Protein 5KLE (pdb70)

Secondary structure (DSSP, 8-state):
-TT-S-STTT--EEPPTT--EEE-TT-EEEEEE-SS-EEEEE-SS--EEEEETTS--SEEE-SSEEEEETTPPSEEEEEEEEEESS-EEEEEEE-

Organism: NCBI:txid77133

Solvent-accessible surface area: 4930 Å² total; per-residue (Å²): 206,158,95,49,84,12,14,82,79,55,76,93,68,95,8,57,120,28,88,81,43,63,0,61,48,49,8,8,0,57,2,81,5,85,63,44,47,0,7,0,0,0,120,71,45,10,70,6,19,0,47,1,67,122,28,31,114,55,15,92,6,98,0,107,16,96,30,87,6,63,144,10,66,90,28,75,9,26,0,54,0,72,54,21,95,166,61,4,70,0,52,0,19,8,169

Radius of gyration: 11.88 Å; Cα contacts (8 Å, |Δi|>4): 274; chains: 1; bounding box: 24×33×27 Å

Sequence (95 aa):
HMSASCGSGNFNKTAAKGVEEFSAVAGDCIKYNKSSGTLQIGSWTGVASSYNITSGPQGITNTGNGWTTVANAANGDLYIIKIVSASRSFNVKFFDNW

Foldseek 3Di:
DPPQDADDVDADEEADAPDKDKDAASHKYKYAAADAWKKKFAQQQWKWFKDKVVWDHTFIDRRRTIDIDPTDDGGIIIIHTHDTPDIGIMHMHGD

B-factor: mean 17.33, std 9.11, range [7.46, 54.61]

Nearest PDB structures (foldseek):
  5klf-assembly1_A  TM=1.010E+00  e=7.184E-16  uncultured bacterium
  2bnn-assembly1_B-2  TM=5.682E-01  e=1.761E-01  Streptomyces wedmorensis
  1zz8-assembly2_C  TM=5.532E-01  e=3.690E-01  Streptomyces wedmorensis
  1zz9-assembly2_C  TM=5.670E-01  e=9.060E-01  Streptomyces wedmorensis
  4hsl-assembly1_A-2  TM=4.094E-01  e=2.002E+00  Cupriavidus metallidurans CH34

Structure (mmCIF, N/CA/C/O backbone):
data_5KLE
#
_entry.id   5KLE
#
_cell.length_a   88.812
_cell.length_b   88.812
_cell.length_c   88.812
_cell.angle_alpha   90.000
_cell.angle_beta   90.000
_cell.angle_gamma   90.000
#
_symmetry.space_group_name_H-M   'I 21 3'
#
loop_
_entity.id
_entity.type
_entity.pdbx_description
1 polymer 'Carbohydrate binding module E1'
2 branched beta-D-glucopyranose-(1-4)-beta-D-glucopyranose-(1-4)-beta-D-glucopyranose-(1-4)-beta-D-glucopyranose-(1-4)-beta-D-glucopyranose
3 water water
#
loop_
_atom_site.group_PDB
_atom_site.id
_atom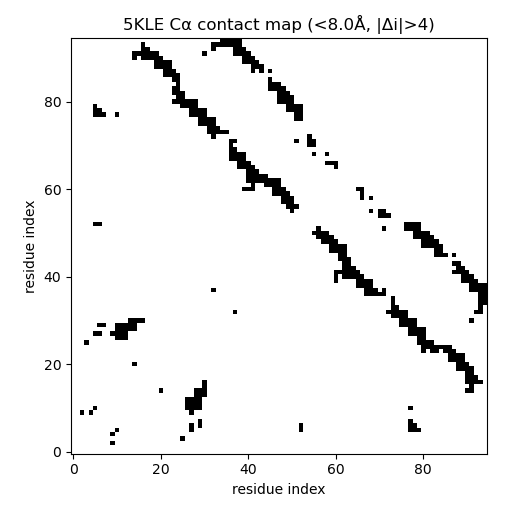_site.type_symbol
_atom_site.label_atom_id
_atom_site.label_alt_id
_atom_site.label_comp_id
_atom_site.label_asym_id
_atom_site.label_entity_id
_atom_site.label_seq_id
_atom_site.pdbx_PDB_ins_code
_atom_site.Cartn_x
_atom_site.Cartn_y
_atom_site.Cartn_z
_atom_site.occupancy
_atom_site.B_iso_or_equiv
_atom_site.auth_seq_id
_atom_site.auth_comp_id
_atom_site.auth_asym_id
_atom_site.auth_atom_id
_atom_site.pdbx_PDB_model_num
ATOM 1 N N . HIS A 1 3 ? 17.264 -30.138 -2.706 0.73 25.07 333 HIS A N 1
ATOM 2 C CA . HIS A 1 3 ? 16.764 -29.184 -1.721 0.73 25.45 333 HIS A CA 1
ATOM 3 C C . HIS A 1 3 ? 17.862 -28.212 -1.294 0.73 23.10 333 HIS A C 1
ATOM 4 O O . HIS A 1 3 ? 17.595 -27.171 -0.694 0.73 20.67 333 HIS A O 1
ATOM 11 N N . MET A 1 4 ? 19.112 -28.557 -1.598 0.55 19.39 334 MET A N 1
ATOM 12 C CA . MET A 1 4 ? 20.223 -27.719 -1.180 0.55 19.10 334 MET A CA 1
ATOM 13 C C . MET A 1 4 ? 20.325 -26.506 -2.085 0.55 21.44 334 MET A C 1
ATOM 14 O O . MET A 1 4 ? 19.978 -26.558 -3.267 0.55 26.20 334 MET A O 1
ATOM 19 N N . SER A 1 5 ? 20.796 -25.400 -1.512 0.64 19.40 335 SER A N 1
ATOM 20 C CA . SER A 1 5 ? 20.892 -24.123 -2.235 0.64 11.02 335 SER A CA 1
ATOM 21 C C . SER A 1 5 ? 19.576 -23.734 -2.915 0.64 11.29 335 SER A C 1
ATOM 22 O O . SER A 1 5 ? 19.591 -23.132 -4.001 0.64 19.23 335 SER A O 1
ATOM 25 N N . ALA A 1 6 ? 18.443 -24.072 -2.300 1.00 20.85 336 ALA A N 1
ATOM 26 C CA . ALA A 1 6 ? 17.144 -23.677 -2.834 1.00 18.52 336 ALA A CA 1
ATOM 27 C C . ALA A 1 6 ? 16.846 -22.219 -2.520 1.00 13.41 336 ALA A C 1
ATOM 28 O O . ALA A 1 6 ? 16.188 -21.529 -3.321 1.00 15.99 336 ALA A O 1
ATOM 30 N N . SER A 1 7 ? 17.338 -21.729 -1.380 1.00 11.15 337 SER A N 1
ATOM 31 C CA . SER A 1 7 ? 17.258 -20.316 -1.071 1.00 9.51 337 SER A CA 1
ATOM 32 C C . SER A 1 7 ? 17.912 -19.511 -2.198 1.00 12.40 337 SER A C 1
ATOM 33 O O . SER A 1 7 ? 18.742 -20.015 -2.962 1.00 11.16 337 SER A O 1
ATOM 36 N N . CYS A 1 8 ? 17.538 -18.235 -2.273 1.00 9.82 338 CYS A N 1
ATOM 37 C CA . CYS A 1 8 ? 18.054 -17.302 -3.264 1.00 8.84 338 CYS A CA 1
ATOM 38 C C . CYS A 1 8 ? 18.457 -16.028 -2.551 1.00 12.29 338 CYS A C 1
ATOM 39 O O . CYS A 1 8 ? 17.656 -15.447 -1.802 1.00 12.18 338 CYS A O 1
ATOM 42 N N . GLY A 1 9 ? 19.695 -15.600 -2.770 1.00 9.16 339 GLY A N 1
ATOM 43 C CA . GLY A 1 9 ? 20.152 -14.381 -2.124 1.00 9.51 339 GLY A CA 1
ATOM 44 C C . GLY A 1 9 ? 21.555 -14.026 -2.544 1.00 9.48 339 GLY A C 1
ATOM 45 O O . GLY A 1 9 ? 22.104 -14.591 -3.496 1.00 9.83 339 GLY A O 1
ATOM 46 N N . SER A 1 10 ? 22.136 -13.075 -1.802 1.00 10.00 340 SER A N 1
ATOM 47 C CA . SER A 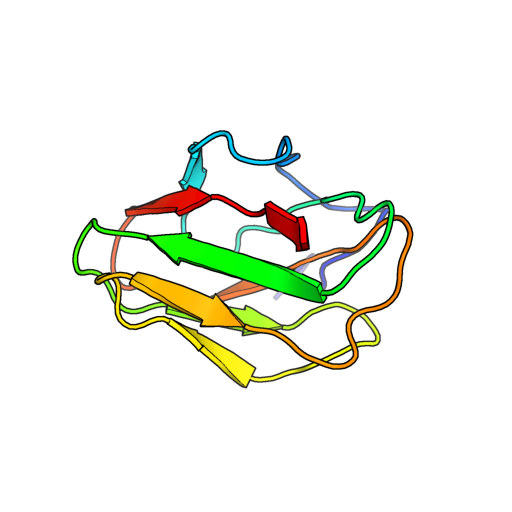1 10 ? 23.426 -12.537 -2.230 1.00 10.72 340 SER A CA 1
ATOM 48 C C . SER A 1 10 ? 24.553 -13.560 -2.222 1.00 11.86 340 SER A C 1
ATOM 49 O O . SER A 1 10 ? 25.609 -13.270 -2.796 1.00 13.76 340 SER A O 1
ATOM 52 N N . GLY A 1 11 ? 24.394 -14.712 -1.570 1.00 10.40 341 GLY A N 1
ATOM 53 C CA . GLY A 1 11 ? 25.464 -15.701 -1.582 1.00 10.92 341 GLY A CA 1
ATOM 54 C C . GLY A 1 11 ? 25.337 -16.802 -2.643 1.00 10.88 341 GLY A C 1
ATOM 55 O O . GLY A 1 11 ? 26.242 -17.644 -2.726 1.00 11.33 341 GLY A O 1
ATOM 56 N N . ASN A 1 12 ? 24.255 -16.835 -3.446 1.00 9.53 342 ASN A N 1
ATOM 57 C CA . ASN A 1 12 ? 24.101 -17.951 -4.372 1.00 8.27 342 ASN A CA 1
ATOM 58 C C . ASN A 1 12 ? 23.324 -17.588 -5.643 1.00 8.32 342 ASN A C 1
ATOM 59 O O . ASN A 1 12 ? 22.757 -18.492 -6.288 1.00 9.44 342 ASN A O 1
ATOM 64 N N . PHE A 1 13 ? 23.281 -16.316 -6.022 1.00 9.82 343 PHE A N 1
ATOM 65 C CA . PHE A 1 13 ? 22.630 -15.931 -7.270 1.00 9.60 343 PHE A CA 1
ATOM 66 C C . PHE A 1 13 ? 23.464 -16.424 -8.452 1.00 9.36 343 PHE A C 1
ATOM 67 O O . PHE A 1 13 ? 24.709 -16.387 -8.431 1.00 9.29 343 PHE A O 1
ATOM 75 N N . ASN A 1 14 ? 22.782 -16.928 -9.482 1.00 8.45 344 ASN A N 1
ATOM 76 C CA . ASN A 1 14 ? 23.477 -17.498 -10.625 1.00 8.08 344 ASN A CA 1
ATOM 77 C C . ASN A 1 14 ? 23.408 -16.656 -11.887 1.00 10.49 344 ASN A C 1
ATOM 78 O O . ASN A 1 14 ? 24.117 -16.978 -12.855 1.00 11.34 344 ASN A O 1
ATOM 83 N N . LYS A 1 15 ? 22.641 -15.569 -11.881 1.00 8.80 345 LYS A N 1
ATOM 84 C CA . LYS A 1 15 ? 22.552 -14.649 -13.010 1.00 9.31 345 LYS A CA 1
ATOM 85 C C . LYS A 1 15 ? 22.376 -13.233 -12.484 1.00 9.71 345 LYS A C 1
ATOM 86 O O . LYS A 1 15 ? 21.837 -13.035 -11.390 1.00 11.54 345 LYS A O 1
ATOM 92 N N . THR A 1 16 ? 22.786 -12.245 -13.282 1.00 9.54 346 THR A N 1
ATOM 93 C CA . THR A 1 16 ? 22.593 -10.829 -12.959 1.00 9.63 346 THR A CA 1
ATOM 94 C C . THR A 1 16 ? 21.855 -10.144 -14.105 1.00 12.65 346 THR A C 1
ATOM 95 O O . THR A 1 16 ? 22.320 -10.182 -15.255 1.00 14.38 346 THR A O 1
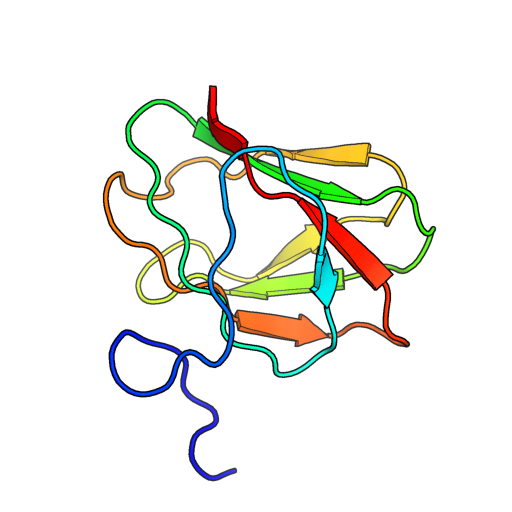ATOM 99 N N . ALA A 1 17 ? 20.714 -9.506 -13.789 1.00 11.01 347 ALA A N 1
ATOM 100 C CA . ALA A 1 17 ? 19.931 -8.817 -14.825 1.00 10.87 347 ALA A CA 1
ATOM 101 C C . ALA A 1 17 ? 20.391 -7.377 -14.935 1.00 11.80 347 ALA A C 1
ATOM 102 O O . ALA A 1 17 ? 20.655 -6.707 -13.929 1.00 14.42 347 ALA A O 1
ATOM 104 N N . ALA A 1 18 ? 20.445 -6.880 -16.176 1.00 12.59 348 ALA A N 1
ATOM 105 C CA . ALA A 1 18 ? 20.647 -5.458 -16.444 1.00 12.33 348 ALA A CA 1
ATOM 106 C C . ALA A 1 18 ? 19.327 -4.807 -16.826 1.00 11.46 348 ALA A C 1
ATOM 107 O O . ALA A 1 18 ? 18.495 -5.429 -17.501 1.00 13.52 348 ALA A O 1
ATOM 109 N N . LYS A 1 19 ? 19.136 -3.558 -16.377 1.00 14.94 349 LYS A N 1
ATOM 110 C CA . LYS A 1 19 ? 17.879 -2.834 -16.592 1.00 13.64 349 LYS A CA 1
ATOM 111 C C . LYS A 1 19 ? 17.485 -2.852 -18.060 1.00 12.26 349 LYS A C 1
ATOM 112 O O . LYS A 1 19 ? 18.235 -2.368 -18.924 1.00 16.11 349 LYS A O 1
ATOM 118 N N . GLY A 1 20 ? 16.312 -3.417 -18.336 1.00 12.92 350 GLY A N 1
ATOM 119 C CA . GLY A 1 20 ? 15.742 -3.400 -19.671 1.00 13.17 350 GLY A CA 1
ATOM 120 C C . GLY A 1 20 ? 16.306 -4.397 -20.659 1.00 13.31 350 GLY A C 1
ATOM 121 O O . GLY A 1 20 ? 15.875 -4.358 -21.816 1.00 15.20 350 GLY A O 1
ATOM 122 N N . VAL A 1 21 ? 17.231 -5.286 -20.248 1.00 14.53 351 VAL A N 1
ATOM 123 C CA . VAL A 1 21 ? 17.969 -6.172 -21.167 1.00 13.98 351 VAL A CA 1
ATOM 124 C C . VAL A 1 21 ? 17.453 -7.603 -20.985 1.00 13.47 351 VAL A C 1
ATOM 125 O O . VAL A 1 21 ? 17.614 -8.196 -19.911 1.00 13.73 351 VAL A O 1
ATOM 129 N N . GLU A 1 22 ? 16.873 -8.174 -22.046 1.00 13.72 352 GLU A N 1
ATOM 130 C CA A GLU A 1 22 ? 16.320 -9.524 -21.962 0.52 11.23 352 GLU A CA 1
ATOM 131 C CA B GLU A 1 22 ? 16.318 -9.522 -21.961 0.48 11.41 352 GLU A CA 1
ATOM 132 C C . GLU A 1 22 ? 17.418 -10.575 -21.796 1.00 14.81 352 GLU A C 1
ATOM 133 O O . GLU A 1 22 ? 18.547 -10.436 -22.304 1.00 15.76 352 GLU A O 1
ATOM 144 N N . PHE A 1 23 ? 17.072 -11.652 -21.094 1.00 13.48 353 PHE A N 1
ATOM 145 C CA . PHE A 1 23 ? 17.986 -12.772 -20.915 1.00 12.65 353 PHE A CA 1
ATOM 146 C C . PHE A 1 23 ? 17.159 -14.051 -20.812 1.00 11.92 353 PHE A C 1
ATOM 147 O O . PHE A 1 23 ? 15.966 -14.014 -20.522 1.00 10.77 353 PHE A O 1
ATOM 155 N N . SER A 1 24 ? 17.794 -15.179 -21.088 1.00 10.51 354 SER A N 1
ATOM 156 C CA . SER A 1 24 ? 17.121 -16.471 -21.011 1.00 10.38 354 SER A CA 1
ATOM 157 C C . SER A 1 24 ? 17.067 -16.944 -19.572 1.00 10.61 354 SER A C 1
ATOM 158 O O . SER A 1 24 ? 18.095 -16.940 -18.877 1.00 12.76 354 SER A O 1
ATOM 161 N N . ALA A 1 25 ? 15.871 -17.338 -19.118 1.00 10.67 355 ALA A N 1
ATOM 162 C CA . ALA A 1 25 ? 15.623 -17.672 -17.717 1.00 10.35 355 ALA A CA 1
ATOM 163 C C . ALA A 1 25 ? 14.949 -19.026 -17.613 1.00 9.36 355 ALA A C 1
ATOM 164 O O . ALA A 1 25 ? 14.221 -19.445 -18.532 1.00 9.99 355 ALA A O 1
ATOM 166 N N . VAL A 1 26 ? 15.171 -19.708 -16.479 1.00 10.03 356 VAL A N 1
ATOM 167 C CA . VAL A 1 26 ? 14.547 -21.005 -16.232 1.00 13.48 356 VAL A CA 1
ATOM 168 C C . VAL A 1 26 ? 14.135 -21.117 -14.773 1.00 9.90 356 VAL A C 1
ATOM 169 O O . VAL A 1 26 ? 14.708 -20.469 -13.886 1.00 11.18 356 VAL A O 1
ATOM 173 N N . ALA A 1 27 ? 13.130 -21.956 -14.527 1.00 11.73 357 ALA A N 1
ATOM 174 C CA . ALA A 1 27 ? 12.728 -22.258 -13.153 1.00 12.31 357 ALA A CA 1
ATOM 175 C C . ALA A 1 27 ? 13.931 -22.687 -12.317 1.00 9.38 357 ALA A C 1
ATOM 176 O O . ALA A 1 27 ? 14.733 -23.546 -12.741 1.00 11.27 357 ALA A O 1
ATOM 178 N N . GLY A 1 28 ? 14.021 -22.131 -11.092 1.00 9.10 358 GLY A N 1
ATOM 179 C CA . GLY A 1 28 ? 15.133 -22.389 -10.187 1.00 9.33 358 GLY A CA 1
ATOM 180 C C . GLY A 1 28 ? 16.217 -21.329 -10.211 1.00 10.82 358 GLY A C 1
ATOM 181 O O . GLY A 1 28 ? 17.032 -21.278 -9.274 1.00 10.27 358 GLY A O 1
ATOM 182 N N . ASP A 1 29 ? 16.255 -20.494 -11.248 1.00 9.25 359 ASP A N 1
ATOM 183 C CA . ASP A 1 29 ? 17.270 -19.442 -11.293 1.00 9.42 359 ASP A CA 1
ATOM 184 C C . ASP A 1 29 ? 17.078 -18.467 -10.132 1.00 9.42 359 ASP A C 1
ATOM 185 O O . ASP A 1 29 ? 15.976 -18.314 -9.603 1.00 10.16 359 ASP A O 1
ATOM 190 N N . CYS A 1 30 ? 18.178 -17.813 -9.731 1.00 8.35 360 CYS A N 1
ATOM 191 C CA . CYS A 1 30 ? 18.213 -16.803 -8.676 1.00 7.46 360 CYS A CA 1
ATOM 192 C C . CYS A 1 30 ? 18.921 -15.583 -9.257 1.00 8.69 360 CYS A C 1
ATOM 193 O O . CYS A 1 30 ? 20.143 -15.624 -9.477 1.00 9.26 360 CYS A O 1
ATOM 196 N N . ILE A 1 31 ? 18.150 -14.528 -9.552 1.00 8.81 361 ILE A N 1
ATOM 197 C CA . ILE A 1 31 ? 18.613 -13.394 -10.351 1.00 9.74 361 ILE A CA 1
ATOM 198 C C . ILE A 1 31 ? 18.900 -12.222 -9.414 1.00 10.01 361 ILE A C 1
ATOM 199 O O . ILE A 1 31 ? 18.017 -11.809 -8.638 1.00 11.65 361 ILE A O 1
ATOM 204 N N . LYS A 1 32 ? 20.079 -11.605 -9.541 1.00 9.37 362 LYS A N 1
ATOM 205 C CA . LYS A 1 32 ? 20.367 -10.344 -8.868 1.00 9.55 362 LYS A CA 1
ATOM 206 C C . LYS A 1 32 ? 19.926 -9.205 -9.786 1.00 12.22 362 LYS A C 1
ATOM 207 O O . LYS A 1 32 ? 20.249 -9.207 -10.980 1.00 12.42 362 LYS A O 1
ATOM 213 N N . TYR A 1 33 ? 19.214 -8.225 -9.225 1.00 11.32 363 TYR A N 1
ATOM 214 C CA . TYR A 1 33 ? 18.843 -7.028 -9.985 1.00 9.74 363 TYR A CA 1
ATOM 215 C C . TYR A 1 33 ? 18.897 -5.830 -9.053 1.00 12.42 363 TYR A C 1
ATOM 216 O O . TYR A 1 33 ? 18.221 -5.830 -8.014 1.00 13.63 363 TYR A O 1
ATOM 225 N N . ASN A 1 34 ? 19.633 -4.783 -9.449 1.00 13.49 364 ASN A N 1
ATOM 226 C CA . ASN A 1 34 ? 19.649 -3.546 -8.678 1.00 12.34 364 ASN A CA 1
ATOM 227 C C . ASN A 1 34 ? 18.576 -2.587 -9.205 1.00 13.88 364 ASN A C 1
ATOM 228 O O . ASN A 1 34 ? 18.624 -2.185 -10.372 1.00 14.39 364 ASN A O 1
ATOM 233 N N . LYS A 1 35 ? 17.607 -2.228 -8.338 1.00 14.47 365 LYS A N 1
ATOM 234 C CA . LYS A 1 35 ? 16.574 -1.221 -8.635 1.00 13.72 365 LYS A CA 1
ATOM 235 C C . LYS A 1 35 ? 16.965 0.103 -8.002 1.00 18.89 365 LYS A C 1
ATOM 236 O O . LYS A 1 35 ? 16.977 0.245 -6.769 1.00 19.73 365 LYS A O 1
ATOM 242 N N . SER A 1 36 ? 17.295 1.074 -8.846 1.00 17.94 366 SER A N 1
ATOM 243 C CA . SER A 1 36 ? 17.795 2.350 -8.350 1.00 21.24 366 SER A CA 1
ATOM 244 C C . SER A 1 36 ? 16.682 3.233 -7.782 1.00 22.85 366 SER A C 1
ATOM 245 O O . SER A 1 36 ? 16.929 4.003 -6.847 1.00 22.58 366 SER A O 1
ATOM 248 N N . SER A 1 37 ? 15.459 3.115 -8.300 1.00 17.34 367 SER A N 1
ATOM 249 C CA . SER A 1 37 ? 14.355 3.997 -7.942 1.00 17.95 367 SER A CA 1
ATOM 250 C C . SER A 1 37 ? 13.083 3.440 -8.567 1.00 18.80 367 SER A C 1
ATOM 251 O O . SER A 1 37 ? 13.115 2.504 -9.362 1.00 18.53 367 SER A O 1
ATOM 254 N N . GLY A 1 38 ? 11.950 4.039 -8.196 1.00 19.67 368 GLY A N 1
ATOM 255 C CA . GLY A 1 38 ? 10.726 3.700 -8.880 1.00 18.01 368 GLY A CA 1
ATOM 256 C C . GLY A 1 38 ? 10.153 2.348 -8.498 1.00 18.38 368 GLY A C 1
ATOM 257 O O . GLY A 1 38 ? 10.406 1.807 -7.409 1.00 17.49 368 GLY A O 1
ATOM 258 N N . THR A 1 39 ? 9.400 1.777 -9.438 1.00 14.17 369 THR A N 1
ATOM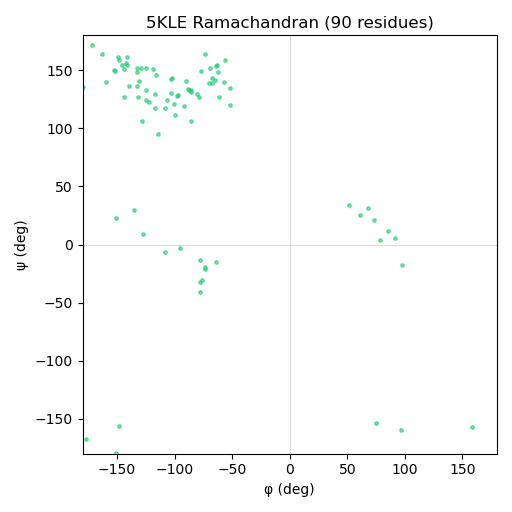 259 C CA . THR A 1 39 ? 8.632 0.556 -9.216 1.00 12.73 369 THR A CA 1
ATOM 260 C C . THR A 1 39 ? 9.143 -0.546 -10.137 1.00 12.81 369 THR A C 1
ATOM 261 O O . THR A 1 39 ? 9.271 -0.338 -11.353 1.00 14.15 369 THR A O 1
ATOM 265 N N . LEU A 1 40 ? 9.428 -1.711 -9.551 1.00 11.63 370 LEU A N 1
ATOM 266 C CA . LEU A 1 40 ? 9.943 -2.857 -10.319 1.00 10.52 370 LEU A CA 1
ATOM 267 C C . LEU A 1 40 ? 8.910 -3.361 -11.332 1.00 13.76 370 LEU A C 1
ATOM 268 O O . LEU A 1 40 ? 7.710 -3.415 -11.045 1.00 14.00 370 LEU A O 1
ATOM 273 N N . GLN A 1 41 ? 9.388 -3.751 -12.516 1.00 12.26 371 GLN A N 1
ATOM 274 C CA . GLN A 1 41 ? 8.572 -4.320 -13.591 1.00 10.17 371 GLN A CA 1
ATOM 275 C C . GLN A 1 41 ? 9.281 -5.580 -14.107 1.00 9.50 371 GLN A C 1
ATOM 276 O O . GLN A 1 41 ? 10.511 -5.574 -14.282 1.00 11.81 371 GLN A O 1
ATOM 282 N N . ILE A 1 42 ? 8.517 -6.667 -14.331 1.00 9.95 372 ILE A N 1
ATOM 283 C CA . ILE A 1 42 ? 9.023 -7.941 -14.876 1.00 9.67 372 ILE A CA 1
ATOM 284 C C . ILE A 1 42 ? 8.233 -8.218 -16.148 1.00 11.88 372 ILE A C 1
ATOM 285 O O . ILE A 1 42 ? 6.995 -8.265 -16.097 1.00 13.64 372 ILE A O 1
ATOM 290 N N . GLY A 1 43 ? 8.930 -8.375 -17.280 1.00 10.60 373 GLY A N 1
ATOM 291 C CA . GLY A 1 43 ? 8.266 -8.525 -18.579 1.00 11.04 373 GLY A CA 1
ATOM 292 C C . GLY A 1 43 ? 8.754 -9.694 -19.410 1.00 10.60 373 GLY A C 1
ATOM 293 O O . GLY A 1 43 ? 9.956 -9.969 -19.478 1.00 11.70 373 GLY A O 1
ATOM 294 N N . SER A 1 44 ? 7.808 -10.374 -20.084 1.00 9.05 374 SER A N 1
ATOM 295 C CA . SER A 1 44 ? 8.188 -11.422 -21.022 1.00 9.19 374 SER A CA 1
ATOM 296 C C . SER A 1 44 ? 7.117 -11.533 -22.089 1.00 11.27 374 SER A C 1
ATOM 297 O O . SER A 1 44 ? 5.930 -11.316 -21.812 1.00 10.56 374 SER A O 1
ATOM 300 N N . TRP A 1 45 ? 7.539 -11.947 -23.287 1.00 9.16 375 TRP A N 1
ATOM 301 C CA . TRP A 1 45 ? 6.664 -12.055 -24.455 1.00 8.71 375 TRP A CA 1
ATOM 302 C C . TRP A 1 45 ? 6.759 -13.449 -25.080 1.00 8.77 375 TRP A C 1
ATOM 303 O O . TRP A 1 45 ? 6.241 -13.677 -26.197 1.00 11.67 375 TRP A O 1
ATOM 314 N N . THR A 1 46 ? 7.430 -14.393 -24.415 1.00 8.97 376 THR A N 1
ATOM 315 C CA . THR A 1 46 ? 7.590 -15.739 -24.977 1.00 9.93 376 THR A CA 1
ATOM 316 C C . THR A 1 46 ? 6.290 -16.558 -24.907 1.00 9.18 376 THR A C 1
ATOM 317 O O . THR A 1 46 ? 6.173 -17.578 -25.598 1.00 11.17 376 THR A O 1
ATOM 321 N N . GLY A 1 47 ? 5.340 -16.172 -24.049 1.00 9.10 377 GLY A N 1
ATOM 322 C CA . GLY A 1 47 ? 4.098 -16.917 -23.892 1.00 10.60 377 GLY A CA 1
ATOM 323 C C . GLY A 1 47 ? 4.119 -17.980 -22.818 1.00 9.30 377 GLY A C 1
ATOM 324 O O . GLY A 1 47 ? 3.136 -18.729 -22.672 1.00 9.98 377 GLY A O 1
ATOM 325 N N . VAL A 1 48 ? 5.199 -18.057 -22.047 1.00 8.59 378 VAL A N 1
ATOM 326 C CA . VAL A 1 48 ? 5.393 -19.075 -21.023 1.00 8.79 378 VAL A CA 1
ATOM 327 C C . VAL A 1 48 ? 5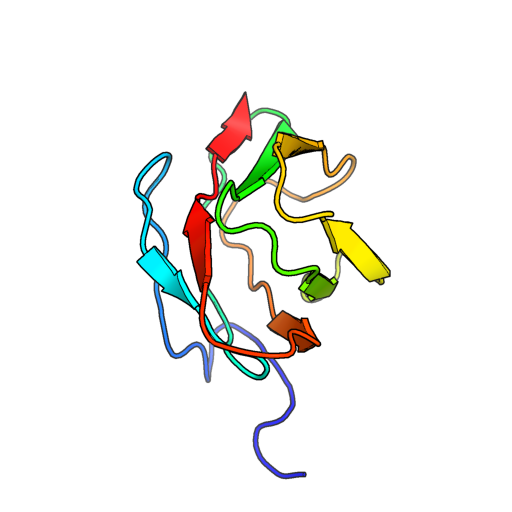.075 -18.449 -19.674 1.00 8.66 378 VAL A C 1
ATOM 328 O O . VAL A 1 48 ? 5.687 -17.460 -19.295 1.00 10.21 378 VAL A O 1
ATOM 332 N N . ALA A 1 49 ? 4.104 -18.994 -18.948 1.00 9.69 379 ALA A N 1
ATOM 333 C CA . ALA A 1 49 ? 3.785 -18.441 -17.638 1.00 11.31 379 ALA A CA 1
ATOM 334 C C . ALA A 1 49 ? 4.921 -18.673 -16.649 1.00 11.10 379 ALA A C 1
ATOM 335 O O . ALA A 1 49 ? 5.572 -19.725 -16.660 1.00 11.99 379 ALA A O 1
ATOM 337 N N . SER A 1 50 ? 5.155 -17.689 -15.776 1.00 9.38 380 SER A N 1
ATOM 338 C CA . SER A 1 50 ? 6.211 -17.797 -14.771 1.00 8.65 380 SER A CA 1
ATOM 339 C C . SER A 1 50 ? 5.780 -17.201 -13.433 1.00 9.44 380 SER A C 1
ATOM 340 O O . SER A 1 50 ? 4.825 -16.425 -13.354 1.00 11.23 380 SER A O 1
ATOM 343 N N . SER A 1 51 ? 6.488 -17.576 -12.362 1.00 8.96 381 SER A N 1
ATOM 344 C CA . SER A 1 51 ? 6.234 -16.994 -11.044 1.00 10.04 381 SER A CA 1
ATOM 345 C C . SER A 1 51 ? 7.546 -16.796 -10.293 1.00 10.28 381 SER A C 1
ATOM 346 O O . SER A 1 51 ? 8.531 -17.489 -10.554 1.00 10.66 381 SER A O 1
ATOM 349 N N . TYR A 1 52 ? 7.532 -15.854 -9.335 1.00 9.06 382 TYR A N 1
ATOM 350 C CA . TYR A 1 52 ? 8.739 -15.369 -8.671 1.00 9.99 382 TYR A CA 1
ATOM 351 C C . TYR A 1 52 ? 8.499 -15.060 -7.199 1.00 11.24 382 TYR A C 1
ATOM 352 O O . TYR A 1 52 ? 7.396 -14.667 -6.790 1.00 10.01 382 TYR A O 1
ATOM 361 N N . ASN A 1 53 ? 9.557 -15.201 -6.415 1.00 10.54 383 ASN A N 1
ATOM 362 C CA . ASN A 1 53 ? 9.618 -14.705 -5.034 1.00 10.12 383 ASN A CA 1
ATOM 363 C C . ASN A 1 53 ? 10.838 -13.804 -4.895 1.00 11.73 383 ASN A C 1
ATOM 364 O O . ASN A 1 53 ? 11.943 -14.196 -5.296 1.00 12.20 383 ASN A O 1
ATOM 369 N N . ILE A 1 54 ? 10.662 -12.626 -4.282 1.00 9.99 384 ILE A N 1
ATOM 370 C CA . ILE A 1 54 ? 11.780 -11.717 -4.013 1.00 9.68 384 ILE A CA 1
ATOM 371 C C . ILE A 1 54 ? 12.240 -11.941 -2.581 1.00 10.74 384 ILE A C 1
ATOM 372 O O . ILE A 1 54 ? 11.416 -11.923 -1.649 1.00 11.15 384 ILE A O 1
ATOM 377 N N . THR A 1 55 ? 13.545 -12.156 -2.384 1.00 11.31 385 THR A N 1
ATOM 378 C CA . THR A 1 55 ? 14.034 -12.442 -1.027 1.00 10.81 385 THR A CA 1
ATOM 379 C C . THR A 1 55 ? 13.748 -11.260 -0.109 1.00 12.82 385 THR A C 1
ATOM 380 O O . THR A 1 55 ? 14.053 -10.111 -0.435 1.00 13.02 385 THR A O 1
ATOM 384 N N . SER A 1 56 ? 13.094 -11.550 1.014 1.00 13.29 386 SER A N 1
ATOM 385 C CA . SER A 1 56 ? 12.690 -10.532 1.993 1.00 12.10 386 SER A CA 1
ATOM 386 C C . SER A 1 56 ? 11.748 -9.503 1.401 1.00 14.76 386 SER A C 1
ATOM 387 O O . SER A 1 56 ? 11.627 -8.390 1.936 1.00 15.35 386 SER A O 1
ATOM 390 N N . GLY A 1 57 ? 11.019 -9.880 0.351 1.00 13.73 387 GLY A N 1
ATOM 391 C CA . GLY A 1 57 ? 10.113 -8.962 -0.310 1.00 12.86 387 GLY A CA 1
ATOM 392 C C . GLY A 1 57 ? 8.908 -9.681 -0.878 1.00 11.66 387 GLY A C 1
ATOM 393 O O . GLY A 1 57 ? 8.538 -10.768 -0.420 1.00 13.85 387 GLY A O 1
ATOM 394 N N . PRO A 1 58 ? 8.278 -9.094 -1.889 1.00 12.56 388 PRO A N 1
ATOM 395 C CA . PRO A 1 58 ? 7.018 -9.651 -2.411 1.00 14.18 388 PRO A CA 1
ATOM 396 C C . PRO A 1 58 ? 7.153 -11.102 -2.869 1.00 13.03 388 PRO A C 1
ATOM 397 O O . PRO A 1 58 ? 8.153 -11.498 -3.479 1.00 13.21 388 PRO A O 1
ATOM 401 N N . GLN A 1 59 ? 6.123 -11.900 -2.562 1.00 14.93 389 GLN A N 1
ATOM 402 C CA . GLN A 1 59 ? 6.091 -13.336 -2.828 1.00 13.65 389 GLN A CA 1
ATOM 403 C C . GLN A 1 59 ? 4.941 -13.668 -3.767 1.00 15.65 389 GLN A C 1
ATOM 404 O O . GLN A 1 59 ? 3.914 -12.971 -3.793 1.00 16.91 389 GLN A O 1
ATOM 410 N N . GLY A 1 60 ? 5.107 -14.733 -4.547 1.00 12.74 390 GLY A N 1
ATOM 411 C CA . GLY A 1 60 ? 4.028 -15.177 -5.418 1.00 13.84 390 GLY A CA 1
ATOM 412 C C . GLY A 1 60 ? 3.696 -14.234 -6.561 1.00 12.86 390 GLY A C 1
ATOM 413 O O . GLY A 1 60 ? 2.525 -14.157 -6.973 1.00 15.76 390 GLY A O 1
ATOM 414 N N . ILE A 1 61 ? 4.684 -13.501 -7.080 1.00 11.16 391 ILE A N 1
ATOM 415 C CA . ILE A 1 61 ? 4.505 -12.672 -8.268 1.00 10.02 391 ILE A CA 1
ATOM 416 C C . ILE A 1 61 ? 4.275 -13.575 -9.470 1.00 11.00 391 ILE A C 1
ATOM 417 O O . ILE A 1 61 ? 4.972 -14.570 -9.631 1.00 12.51 391 ILE A O 1
ATOM 422 N N . THR A 1 62 ? 3.349 -13.214 -10.358 1.00 9.92 392 THR A N 1
ATOM 423 C CA . THR A 1 62 ? 3.104 -14.012 -11.556 1.00 10.26 392 THR A CA 1
ATOM 424 C C . THR A 1 62 ? 3.225 -13.160 -12.811 1.00 11.76 392 THR A C 1
ATOM 425 O O . THR A 1 62 ? 2.943 -11.954 -12.803 1.00 11.50 392 THR A O 1
ATOM 429 N N . ASN A 1 63 ? 3.596 -13.813 -13.921 1.00 9.93 393 ASN A N 1
ATOM 430 C CA . ASN A 1 63 ? 3.606 -13.175 -15.231 1.00 9.27 393 ASN A CA 1
ATOM 431 C C . ASN A 1 63 ? 3.079 -14.161 -16.268 1.00 9.46 393 ASN A C 1
ATOM 432 O O . ASN A 1 63 ? 3.435 -15.354 -16.248 1.00 11.27 393 ASN A O 1
ATOM 437 N N . THR A 1 64 ? 2.209 -13.683 -17.164 1.00 11.13 394 THR A N 1
ATOM 438 C CA . THR A 1 64 ? 1.563 -14.541 -18.168 1.00 10.26 394 THR A CA 1
ATOM 439 C C . THR A 1 64 ? 2.443 -14.902 -19.361 1.00 11.00 394 THR A C 1
ATOM 440 O O . THR A 1 64 ? 2.066 -15.810 -20.116 1.00 13.66 394 THR A O 1
ATOM 444 N N . GLY A 1 65 ? 3.588 -14.234 -19.560 1.00 9.90 395 GLY A N 1
ATOM 445 C CA . GLY A 1 65 ? 4.348 -14.386 -20.780 1.00 10.71 395 GLY A CA 1
ATOM 446 C C . GLY A 1 65 ? 3.904 -13.504 -21.921 1.00 9.97 395 GLY A C 1
ATOM 447 O O . GLY A 1 65 ? 4.355 -13.710 -23.048 1.00 10.67 395 GLY A O 1
ATOM 448 N N . ASN A 1 66 ? 3.027 -12.510 -21.672 1.00 10.77 396 ASN A N 1
ATOM 449 C CA . ASN A 1 66 ? 2.511 -11.664 -22.756 1.00 11.77 396 ASN A CA 1
ATOM 450 C C . ASN A 1 66 ? 2.518 -10.184 -22.369 1.00 11.4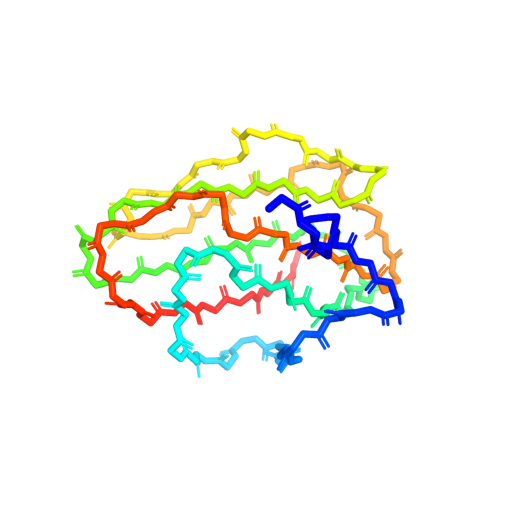1 396 ASN A C 1
ATOM 451 O O . ASN A 1 66 ? 1.679 -9.410 -22.858 1.00 15.37 396 ASN A O 1
ATOM 456 N N . GLY A 1 67 ? 3.442 -9.763 -21.506 1.00 10.25 397 GLY A N 1
ATOM 457 C CA . GLY A 1 67 ? 3.512 -8.356 -21.136 1.00 12.52 397 GLY A CA 1
ATOM 458 C C . GLY A 1 67 ? 4.239 -8.177 -19.805 1.00 10.58 397 GLY A C 1
ATOM 459 O O . GLY A 1 67 ? 4.997 -9.050 -19.384 1.00 11.01 397 GLY A O 1
ATOM 460 N N . TRP A 1 68 ? 3.954 -7.059 -19.139 1.00 11.20 398 TRP A N 1
ATOM 461 C CA . TRP A 1 68 ? 4.654 -6.674 -17.914 1.00 11.42 398 TRP A CA 1
ATOM 462 C C . TRP A 1 68 ? 3.814 -6.943 -16.674 1.00 10.83 398 TRP A C 1
ATOM 463 O O . TRP A 1 68 ? 2.603 -6.678 -16.648 1.00 15.37 398 TRP A O 1
ATOM 474 N N . THR A 1 69 ? 4.487 -7.377 -15.614 1.00 12.42 399 THR A N 1
ATOM 475 C CA . THR A 1 69 ? 3.928 -7.415 -14.267 1.00 12.22 399 THR A CA 1
ATOM 476 C C . THR A 1 69 ? 4.565 -6.293 -13.465 1.00 12.61 399 THR A C 1
ATOM 477 O O . THR A 1 69 ? 5.794 -6.238 -13.341 1.00 12.54 399 THR A O 1
ATOM 481 N N . THR A 1 70 ? 3.735 -5.422 -12.890 1.00 12.77 400 THR A N 1
ATOM 482 C CA . THR A 1 70 ? 4.212 -4.400 -11.965 1.00 12.64 400 THR A CA 1
ATOM 483 C C . THR A 1 70 ? 4.287 -4.998 -10.562 1.00 13.19 400 THR A C 1
ATOM 484 O O . THR A 1 70 ? 3.338 -5.667 -10.118 1.00 15.82 400 THR A O 1
ATOM 488 N N . VAL A 1 71 ? 5.422 -4.806 -9.877 1.00 11.84 401 VAL A N 1
ATOM 489 C CA . VAL A 1 71 ? 5.606 -5.348 -8.524 1.00 13.23 401 VAL A CA 1
ATOM 490 C C . VAL A 1 71 ? 5.717 -4.176 -7.549 1.00 14.54 401 VAL A C 1
ATOM 491 O O . VAL A 1 71 ? 6.804 -3.606 -7.347 1.00 16.01 401 VAL A O 1
ATOM 495 N N . ALA A 1 72 ? 4.602 -3.801 -6.923 1.00 18.27 402 ALA A N 1
ATOM 496 C CA . ALA A 1 72 ? 4.646 -2.765 -5.905 1.00 22.31 402 ALA A CA 1
ATOM 497 C C . ALA A 1 7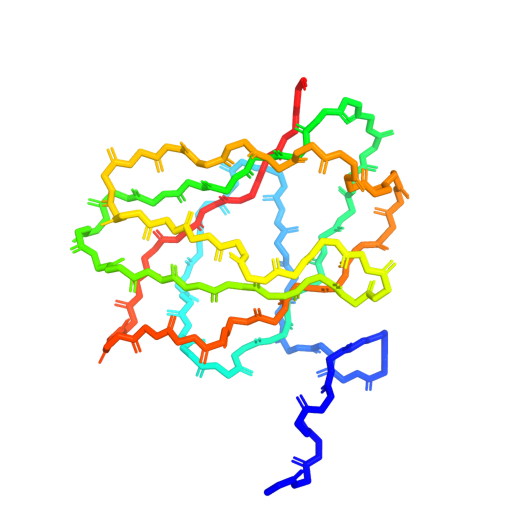2 ? 5.385 -3.269 -4.665 1.00 22.04 402 ALA A C 1
ATOM 498 O O . ALA A 1 72 ? 5.474 -4.477 -4.403 1.00 22.13 402 ALA A O 1
ATOM 500 N N . ASN A 1 73 ? 5.985 -2.342 -3.947 1.00 27.02 403 ASN A N 1
ATOM 501 C CA . ASN A 1 73 ? 6.574 -2.640 -2.647 1.00 26.07 403 ASN A CA 1
ATOM 502 C C . ASN A 1 73 ? 7.865 -3.453 -2.733 1.00 25.17 403 ASN A C 1
ATOM 503 O O . ASN A 1 73 ? 8.258 -4.086 -1.753 1.00 23.48 403 ASN A O 1
ATOM 508 N N . ALA A 1 74 ? 8.550 -3.459 -3.870 1.00 21.12 404 ALA A N 1
ATOM 509 C CA . ALA A 1 74 ? 9.904 -3.993 -3.940 1.00 18.98 404 ALA A CA 1
ATOM 510 C C . ALA A 1 74 ? 10.892 -2.895 -3.555 1.00 18.72 404 ALA A C 1
ATOM 511 O O . ALA A 1 74 ? 10.793 -1.762 -4.039 1.00 21.39 404 ALA A O 1
ATOM 513 N N . ALA A 1 75 ? 11.843 -3.235 -2.686 1.00 17.39 405 ALA A N 1
ATOM 514 C CA . ALA A 1 75 ? 12.814 -2.268 -2.181 1.00 19.76 405 ALA A CA 1
ATOM 515 C C . ALA A 1 75 ? 13.704 -1.740 -3.303 1.00 14.90 405 ALA A C 1
ATOM 516 O O . ALA A 1 75 ? 13.917 -2.397 -4.325 1.00 15.26 405 ALA A O 1
ATOM 518 N N . ASN A 1 76 ? 14.213 -0.524 -3.114 1.00 17.86 406 ASN A N 1
ATOM 519 C CA . ASN A 1 76 ? 15.337 -0.078 -3.920 1.00 17.27 406 ASN A CA 1
ATOM 520 C C . ASN A 1 76 ? 16.598 -0.801 -3.453 1.00 19.23 406 ASN A C 1
ATOM 521 O O . ASN A 1 76 ? 16.653 -1.355 -2.352 1.00 23.62 406 ASN A O 1
ATOM 526 N N . GLY A 1 77 ? 17.625 -0.765 -4.286 1.00 16.03 407 GLY A N 1
ATOM 527 C CA . GLY A 1 77 ? 18.858 -1.493 -4.002 1.00 16.67 407 GLY A CA 1
ATOM 528 C C . GLY A 1 77 ? 18.930 -2.841 -4.694 1.00 14.15 407 GLY A C 1
ATOM 529 O O . GLY A 1 77 ? 18.233 -3.116 -5.680 1.00 14.16 407 GLY A O 1
ATOM 530 N N . ASP A 1 78 ? 19.788 -3.708 -4.149 1.00 13.05 408 ASP A N 1
ATOM 531 C CA . ASP A 1 78 ? 19.974 -5.032 -4.736 1.00 14.86 408 ASP A CA 1
ATOM 532 C C . ASP A 1 78 ? 18.820 -5.931 -4.324 1.00 15.30 408 ASP A C 1
ATOM 533 O O . ASP A 1 78 ? 18.548 -6.097 -3.124 1.00 18.90 408 ASP A O 1
ATOM 538 N N . LEU A 1 79 ? 18.181 -6.549 -5.308 1.00 12.73 409 LEU A N 1
ATOM 539 C CA . LEU A 1 79 ? 17.092 -7.486 -5.081 1.00 11.21 409 LEU A CA 1
ATOM 540 C C . LEU A 1 79 ? 17.531 -8.848 -5.576 1.00 11.71 409 LEU A C 1
ATOM 541 O O . LEU A 1 79 ? 18.257 -8.944 -6.561 1.00 12.10 409 LEU A O 1
ATOM 546 N N . TYR A 1 80 ? 17.079 -9.906 -4.901 1.00 9.35 410 TYR A N 1
ATOM 547 C CA . TYR A 1 80 ? 17.326 -11.281 -5.327 1.00 9.13 410 TYR A CA 1
ATOM 548 C C . TYR A 1 80 ? 15.987 -11.937 -5.639 1.00 11.22 410 TYR A C 1
ATOM 549 O O . TYR A 1 80 ? 15.124 -12.056 -4.756 1.00 11.61 410 TYR A O 1
ATOM 558 N N . ILE A 1 81 ? 15.807 -12.324 -6.894 1.00 10.50 411 ILE A N 1
ATOM 559 C CA A ILE A 1 81 ? 14.521 -12.765 -7.427 0.57 10.04 411 ILE A CA 1
ATOM 560 C CA B ILE A 1 81 ? 14.518 -12.771 -7.429 0.43 9.93 411 ILE A CA 1
ATOM 561 C C . ILE A 1 81 ? 14.648 -14.228 -7.859 1.00 8.97 411 ILE A C 1
ATOM 562 O O . ILE A 1 81 ? 15.384 -14.551 -8.818 1.00 10.36 411 ILE A O 1
ATOM 571 N N . LYS A 1 82 ? 13.952 -15.125 -7.145 1.00 10.69 412 LYS A N 1
ATOM 572 C CA . LYS A 1 82 ? 13.923 -16.549 -7.494 1.00 9.77 412 LYS A CA 1
ATOM 573 C C . LYS A 1 82 ? 12.804 -16.815 -8.496 1.00 10.38 412 LYS A C 1
ATOM 574 O O . LYS A 1 82 ? 11.653 -16.383 -8.288 1.00 10.02 412 LYS A O 1
ATOM 580 N N . ILE A 1 83 ? 13.124 -17.563 -9.556 1.00 9.66 413 ILE A N 1
ATOM 581 C CA . ILE A 1 83 ? 12.117 -18.045 -10.507 1.00 9.03 413 ILE A CA 1
ATOM 582 C C . ILE A 1 83 ? 11.546 -19.347 -9.942 1.00 11.04 413 ILE A C 1
ATOM 583 O O . ILE A 1 83 ? 12.203 -20.391 -9.929 1.00 11.83 413 ILE A O 1
ATOM 588 N N . VAL A 1 84 ? 10.321 -19.268 -9.441 1.00 11.28 414 VAL A N 1
ATOM 589 C CA . VAL A 1 84 ? 9.719 -20.377 -8.714 1.00 9.91 414 VAL A CA 1
ATOM 590 C C . VAL A 1 84 ? 9.223 -21.438 -9.672 1.00 11.95 414 VAL A C 1
ATOM 591 O O . VAL A 1 84 ? 9.359 -22.643 -9.410 1.00 15.49 414 VAL A O 1
ATOM 595 N N . SER A 1 85 ? 8.618 -21.025 -10.787 1.00 11.74 415 SER A N 1
ATOM 596 C CA . SER A 1 85 ? 8.027 -21.987 -11.705 1.00 12.58 415 SER A CA 1
ATOM 597 C C . SER A 1 85 ? 8.061 -21.390 -13.102 1.00 12.23 415 SER A C 1
ATOM 598 O O . SER A 1 85 ? 7.967 -20.168 -13.277 1.00 11.58 415 SER A O 1
ATOM 601 N N . ALA A 1 86 ? 8.179 -22.281 -14.099 1.00 9.81 416 ALA A N 1
ATOM 602 C CA . ALA A 1 86 ? 8.096 -21.984 -15.533 1.00 9.82 416 ALA A CA 1
ATOM 603 C C . ALA A 1 86 ? 8.279 -23.311 -16.261 1.00 14.03 416 ALA A C 1
ATOM 604 O O . ALA A 1 86 ? 9.196 -24.069 -15.917 1.00 14.63 416 ALA A O 1
ATOM 606 N N . SER A 1 87 ? 7.452 -23.596 -17.279 1.00 12.10 417 SER A N 1
ATOM 607 C CA . SER A 1 87 ? 7.503 -24.912 -17.918 1.00 13.21 417 SER A CA 1
ATOM 608 C C . SER A 1 87 ? 8.723 -25.133 -18.806 1.00 12.88 417 SER A C 1
ATOM 609 O O . SER A 1 87 ? 9.060 -26.303 -19.065 1.00 14.34 417 SER A O 1
ATOM 612 N N . ARG A 1 88 ? 9.383 -24.071 -19.269 1.00 10.12 418 ARG A N 1
ATOM 613 C CA . ARG A 1 88 ? 10.484 -24.145 -20.232 1.00 9.05 418 ARG A CA 1
ATOM 614 C C . ARG A 1 88 ? 11.229 -22.815 -20.194 1.00 10.07 418 ARG A C 1
ATOM 615 O O . ARG A 1 88 ? 10.732 -21.828 -19.645 1.00 11.29 418 ARG A O 1
ATOM 623 N N . SER A 1 89 ? 12.441 -22.797 -20.739 1.00 9.40 419 SER A N 1
ATOM 624 C CA . SER A 1 89 ? 13.188 -21.540 -20.728 1.00 9.72 419 SER A CA 1
ATOM 625 C C . SER A 1 89 ? 12.454 -20.460 -21.521 1.00 9.04 419 SER A C 1
ATOM 626 O O . SER A 1 89 ? 11.745 -20.727 -22.507 1.00 9.67 419 SER A O 1
ATOM 629 N N . PHE A 1 90 ? 12.622 -19.218 -21.082 1.00 9.52 420 PHE A N 1
ATOM 630 C CA . PHE A 1 90 ? 11.885 -18.115 -21.688 1.00 9.42 420 PHE A CA 1
ATOM 631 C C . PHE A 1 90 ? 12.742 -16.862 -21.599 1.00 9.47 420 PHE A C 1
ATOM 632 O O . PHE A 1 90 ? 13.702 -16.808 -20.824 1.00 11.41 420 PHE A O 1
ATOM 640 N N . ASN A 1 91 ? 12.430 -15.842 -22.410 1.00 9.23 421 ASN A N 1
ATOM 641 C CA . ASN A 1 91 ? 13.204 -14.594 -22.358 1.00 8.68 421 ASN A CA 1
ATOM 642 C C . ASN A 1 91 ? 12.453 -13.578 -21.502 1.00 11.38 421 ASN A C 1
ATOM 643 O O . ASN A 1 91 ? 11.280 -13.280 -21.763 1.00 11.91 421 ASN A O 1
ATOM 648 N N . VAL A 1 92 ? 13.146 -13.010 -20.513 1.00 8.78 422 VAL A N 1
ATOM 649 C CA . VAL A 1 92 ? 12.524 -12.105 -19.550 1.00 9.84 422 VAL A CA 1
ATOM 650 C C . VAL A 1 92 ? 13.400 -10.873 -19.415 1.00 11.36 422 VAL A C 1
ATOM 651 O O . VAL A 1 92 ? 14.614 -10.942 -19.631 1.00 11.38 422 VAL A O 1
ATOM 655 N N . LYS A 1 93 ? 12.784 -9.724 -19.073 1.00 9.78 423 LYS A N 1
ATOM 656 C CA . LYS A 1 93 ? 13.567 -8.555 -18.656 1.00 8.75 423 LYS A CA 1
ATOM 657 C C . LYS A 1 93 ? 13.005 -7.936 -17.391 1.00 11.50 423 LYS A C 1
ATOM 658 O O . LYS A 1 93 ? 11.808 -8.020 -17.119 1.00 11.62 423 LYS A O 1
ATOM 664 N N . PHE A 1 94 ? 13.913 -7.367 -16.595 1.00 9.85 424 PHE A N 1
ATOM 665 C CA A PHE A 1 94 ? 13.586 -6.603 -15.398 0.49 10.46 424 PHE A CA 1
ATOM 666 C CA B PHE A 1 94 ? 13.566 -6.601 -15.405 0.51 10.27 424 PHE A CA 1
ATOM 667 C C . PHE A 1 94 ? 13.841 -5.126 -15.686 1.00 11.90 424 PHE A C 1
ATOM 668 O O . PHE A 1 94 ? 14.820 -4.787 -16.357 1.00 12.14 424 PHE A O 1
ATOM 683 N N . ASP A 1 95 ? 12.970 -4.242 -15.172 1.00 11.22 425 ASP A N 1
ATOM 684 C CA . ASP A 1 95 ? 13.087 -2.802 -15.391 1.00 10.39 425 ASP A CA 1
ATOM 685 C C . ASP A 1 95 ? 12.483 -2.098 -14.176 1.00 13.30 425 ASP A C 1
ATOM 686 O O . ASP A 1 95 ? 12.006 -2.745 -13.231 1.00 12.38 425 ASP A O 1
ATOM 691 N N . ASN A 1 96 ? 12.494 -0.766 -14.199 1.00 14.09 426 ASN A N 1
ATOM 692 C CA . ASN A 1 96 ? 11.929 -0.001 -13.098 1.00 13.28 426 ASN A CA 1
ATOM 693 C C . ASN A 1 96 ? 11.636 1.386 -13.620 1.00 15.87 426 ASN A C 1
ATOM 694 O O . ASN A 1 96 ? 12.423 1.939 -14.404 1.00 16.02 426 ASN A O 1
ATOM 699 N N . TRP A 1 97 ? 10.498 1.934 -13.202 1.00 14.54 427 TRP A N 1
ATOM 700 C CA . TRP A 1 97 ? 10.118 3.298 -13.575 1.00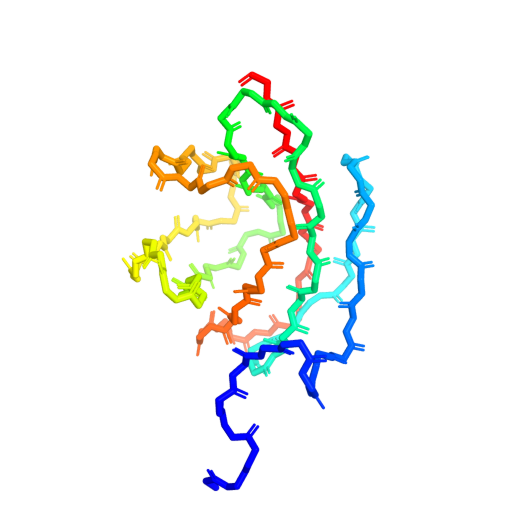 14.67 427 TRP A CA 1
ATOM 701 C C . TRP A 1 97 ? 9.011 3.832 -12.687 1.00 18.82 427 TRP A C 1
ATOM 702 O O . TRP A 1 97 ? 8.508 3.100 -11.836 1.00 17.69 427 TRP A O 1
#